Protein AF-A0A1C1D312-F1 (afdb_monomer)

Mean predicted aligned error: 10.12 Å

Nearest PDB structures (foldseek):
  7wq5-assembly1_A  TM=5.372E-01  e=2.944E+00  Arabidopsi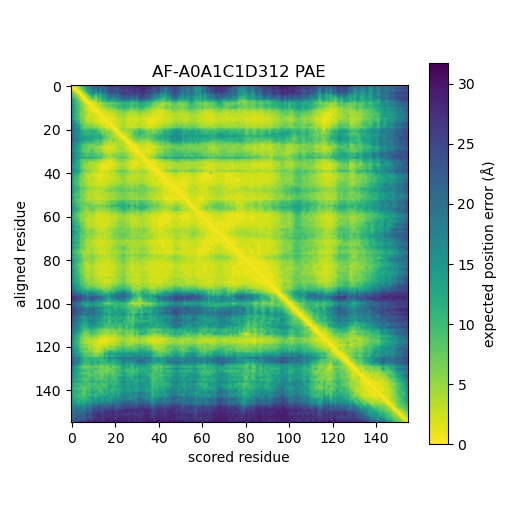s thaliana
  2odr-assembly1_B  TM=3.896E-01  e=1.701E+00  Methanococcus maripaludis S2
  2odr-assembly1_D  TM=3.338E-01  e=1.808E+00  Methanococcus maripaludis S2
  2odr-assembly1_A  TM=3.338E-01  e=2.042E+00  Methanococcus maripaludis S2

Foldseek 3Di:
DPLLQQLADQQKWKKFWQPDDDDPPRDAWFFQNPGHDIAGTKDFDADPVRHGDADPSNWTWMWGQDPVVRDTHTLGTDSDLLRVLVSSQVSCCVVVPVPGTGGDPCNSVVCPCSQVRMWMDHPPDPDTHGSVVSVVVSVVVVVVVVVPVVVVVPD

pLDDT: mean 82.25, std 13.88, range [26.97, 96.25]

Radius of gyration: 17.21 Å; Cα contacts (8 Å, |Δi|>4): 253; chains: 1; bounding box: 56×34×41 Å

Solvent-accessible surface area (backbone atoms only — not comparable to full-atom values): 8810 Å² total; per-residue (Å²): 131,85,78,60,61,66,65,70,59,91,78,37,36,31,31,39,33,34,64,55,60,88,49,93,87,56,65,40,33,19,39,71,82,72,44,53,43,68,44,80,45,31,34,72,38,55,48,99,84,70,44,73,41,68,55,77,91,56,12,34,31,29,26,34,59,41,82,91,75,75,42,79,44,81,51,45,72,29,40,44,53,42,49,40,51,53,33,52,51,56,40,49,20,62,74,71,42,71,84,31,49,46,66,50,89,62,46,72,82,68,40,72,54,34,56,72,21,28,31,32,39,43,87,94,53,88,64,78,37,50,40,66,54,47,48,50,54,44,53,52,52,52,51,53,53,64,67,55,54,70,70,71,78,75,118

Sequence (155 aa):
MATWGFFIAPGDELFYDSGVTTDADQKPILVKNRAPLVVDRLRVKRDAAARPIRGRNERFLWEWWDPDQDEWLEIGLASGPKELEEKVFDFFVRAFGGWDVTGPDGSIKRGIGSWDRFSWVRAGVFGPQTLGSCRSEYWEQQRAHHQQQPQQQQQ

Organism: NCBI:txid86049

Structure (mmCIF, N/CA/C/O backbone):
data_AF-A0A1C1D312-F1
#
_entry.id   AF-A0A1C1D312-F1
#
loop_
_atom_site.group_PDB
_atom_site.id
_atom_site.type_symbol
_atom_site.label_atom_id
_atom_site.label_alt_id
_atom_site.label_comp_id
_atom_site.label_asym_id
_atom_site.label_entity_id
_atom_site.label_seq_id
_atom_site.pdbx_PDB_ins_code
_atom_site.Cartn_x
_atom_site.Cartn_y
_atom_site.Cartn_z
_atom_site.occupancy
_atom_site.B_iso_or_equiv
_atom_site.auth_seq_id
_atom_site.auth_comp_id
_atom_site.auth_asym_id
_atom_site.auth_atom_id
_atom_site.pdbx_PDB_model_num
ATOM 1 N N . MET A 1 1 ? -24.256 -0.182 -4.619 1.00 26.97 1 MET A N 1
ATOM 2 C CA . MET A 1 1 ? -23.036 0.580 -4.281 1.00 26.97 1 MET A CA 1
ATOM 3 C C . MET A 1 1 ? -22.043 -0.403 -3.693 1.00 26.97 1 MET A C 1
ATOM 5 O O . MET A 1 1 ? -22.292 -0.885 -2.600 1.00 26.97 1 MET A O 1
ATOM 9 N N . ALA A 1 2 ? -20.997 -0.787 -4.428 1.00 34.16 2 ALA A N 1
ATOM 10 C CA . ALA A 1 2 ? -19.914 -1.556 -3.825 1.00 34.16 2 ALA A CA 1
ATOM 11 C C . ALA A 1 2 ? -19.132 -0.577 -2.948 1.00 34.16 2 ALA A C 1
ATOM 13 O O . ALA A 1 2 ? -18.465 0.319 -3.463 1.00 34.16 2 ALA A O 1
ATOM 14 N N . THR A 1 3 ? -19.300 -0.671 -1.634 1.00 37.88 3 THR A N 1
ATOM 15 C CA . THR A 1 3 ? -18.373 -0.069 -0.684 1.00 37.88 3 THR A CA 1
ATOM 16 C C . THR A 1 3 ? -17.011 -0.675 -0.991 1.00 37.88 3 THR A C 1
ATOM 18 O O . THR A 1 3 ? -16.744 -1.830 -0.665 1.00 37.88 3 THR A O 1
ATOM 21 N N . TRP A 1 4 ? -16.151 0.075 -1.677 1.00 40.69 4 TRP A N 1
ATOM 22 C CA . TRP A 1 4 ? -14.732 -0.246 -1.794 1.00 40.69 4 TRP A CA 1
ATOM 23 C C . TRP A 1 4 ? -14.088 0.018 -0.426 1.00 40.69 4 TRP A C 1
ATOM 25 O O . TRP A 1 4 ? -13.282 0.924 -0.268 1.00 40.69 4 TRP A O 1
ATOM 35 N N . GLY A 1 5 ? -14.533 -0.708 0.602 1.00 53.84 5 GLY A N 1
ATOM 36 C CA . GLY A 1 5 ? -13.875 -0.714 1.894 1.00 53.84 5 GLY A CA 1
ATOM 37 C C . GLY A 1 5 ? -12.525 -1.379 1.693 1.00 53.84 5 GLY A C 1
ATOM 38 O O . GLY A 1 5 ? -12.454 -2.521 1.238 1.00 53.84 5 GLY A O 1
ATOM 39 N N . PHE A 1 6 ? -11.450 -0.656 1.969 1.00 60.56 6 PHE A N 1
ATOM 40 C CA . PHE A 1 6 ? -10.125 -1.246 2.006 1.00 60.56 6 PHE A CA 1
ATOM 41 C C . PHE A 1 6 ? -10.111 -2.349 3.084 1.00 60.56 6 PHE A C 1
ATOM 43 O O . PHE A 1 6 ? -10.532 -2.131 4.219 1.00 60.56 6 PHE A O 1
ATOM 50 N N . PHE A 1 7 ? -9.710 -3.559 2.705 1.00 69.38 7 PHE A N 1
ATOM 51 C CA . PHE A 1 7 ? -10.077 -4.835 3.346 1.00 69.38 7 PHE A CA 1
ATOM 52 C C . PHE A 1 7 ? -9.060 -5.323 4.394 1.00 69.38 7 PHE A C 1
ATOM 54 O O . PHE A 1 7 ? -8.803 -6.513 4.535 1.00 69.38 7 PHE A O 1
ATOM 61 N N . ILE A 1 8 ? -8.478 -4.387 5.138 1.00 75.25 8 ILE A N 1
ATOM 62 C CA . ILE A 1 8 ? -7.346 -4.631 6.041 1.00 75.25 8 ILE A CA 1
ATOM 63 C C . ILE A 1 8 ? -7.844 -4.739 7.484 1.00 75.25 8 ILE A C 1
ATOM 65 O O . ILE A 1 8 ? -8.414 -3.796 8.051 1.00 75.25 8 ILE A O 1
ATOM 69 N N . ALA A 1 9 ? -7.643 -5.910 8.082 1.00 81.94 9 ALA A N 1
ATOM 70 C CA . ALA A 1 9 ? -7.984 -6.192 9.468 1.00 81.94 9 ALA A CA 1
ATOM 71 C C . ALA A 1 9 ? -7.048 -5.447 10.442 1.00 81.94 9 ALA A C 1
ATOM 73 O O . ALA A 1 9 ? -6.024 -4.878 10.053 1.00 81.94 9 ALA A O 1
ATOM 74 N N . PRO A 1 10 ? -7.388 -5.373 11.740 1.00 82.62 10 PRO A N 1
ATOM 75 C CA . PRO A 1 10 ? -6.439 -4.910 12.747 1.00 82.62 10 PRO A CA 1
ATOM 76 C C . PRO A 1 10 ? -5.159 -5.757 12.742 1.00 82.62 10 PRO A C 1
ATOM 78 O O . PRO A 1 10 ? -5.236 -6.980 12.742 1.00 82.62 10 PRO A O 1
ATOM 81 N N . GLY A 1 11 ? -3.998 -5.098 12.764 1.00 84.69 11 GLY A N 1
ATOM 82 C CA . GLY A 1 11 ? -2.687 -5.758 12.758 1.00 84.69 11 GLY A CA 1
ATOM 83 C C . GLY A 1 11 ? -2.155 -6.139 11.375 1.00 84.69 11 GLY A C 1
ATOM 84 O O . GLY A 1 11 ? -1.024 -6.601 11.282 1.00 84.69 11 GLY A O 1
ATOM 85 N N . ASP A 1 12 ? -2.936 -5.925 10.318 1.00 89.06 12 ASP A N 1
ATOM 86 C CA . ASP A 1 12 ? -2.472 -6.115 8.949 1.00 89.06 12 ASP A CA 1
ATOM 87 C C . ASP A 1 12 ? -1.532 -4.982 8.529 1.00 89.06 12 ASP A C 1
ATOM 89 O O . ASP A 1 12 ? -1.824 -3.800 8.750 1.00 89.06 12 ASP A O 1
ATOM 93 N N . GLU A 1 13 ? -0.444 -5.353 7.862 1.00 92.19 13 GLU A N 1
ATOM 94 C CA . GLU A 1 13 ? 0.501 -4.423 7.248 1.00 92.19 13 GLU A CA 1
ATOM 95 C C . GLU A 1 13 ? 0.625 -4.716 5.751 1.00 92.19 13 GLU A C 1
ATOM 97 O O . GLU A 1 13 ? 0.392 -5.838 5.287 1.00 92.19 13 GLU A O 1
ATOM 102 N N . LEU A 1 14 ? 0.973 -3.685 4.986 1.00 93.50 14 LEU A N 1
ATOM 103 C CA . LEU A 1 14 ? 1.315 -3.795 3.579 1.00 93.50 14 LEU A CA 1
ATOM 104 C C . LEU A 1 14 ? 2.798 -3.517 3.367 1.00 93.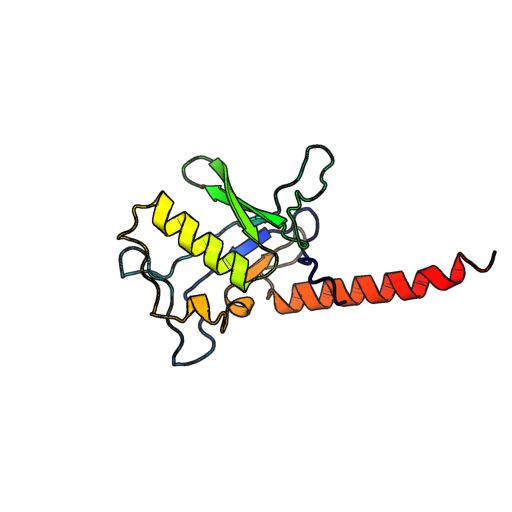50 14 LEU A C 1
ATOM 106 O O . LEU A 1 14 ? 3.373 -2.612 3.965 1.00 93.50 14 LEU A O 1
ATOM 110 N N . PHE A 1 15 ? 3.356 -4.270 2.436 1.00 93.69 15 PHE A N 1
ATOM 111 C CA . PHE A 1 15 ? 4.633 -4.029 1.796 1.00 93.69 15 PHE A CA 1
ATOM 112 C C . PHE A 1 15 ? 4.366 -3.483 0.394 1.00 93.69 15 PHE A C 1
ATOM 114 O O . PHE A 1 15 ? 3.460 -3.966 -0.290 1.00 93.69 15 PHE A O 1
ATOM 121 N N . TYR A 1 16 ? 5.147 -2.504 -0.042 1.00 93.56 16 TYR A N 1
ATOM 122 C CA . TYR A 1 16 ? 5.095 -1.972 -1.398 1.00 93.56 16 TYR A CA 1
ATOM 123 C C . TYR A 1 16 ? 6.451 -2.119 -2.078 1.00 93.56 16 TYR A C 1
ATOM 125 O O . TYR A 1 16 ? 7.454 -1.655 -1.545 1.00 93.56 16 TYR A O 1
ATOM 133 N N . ASP A 1 17 ? 6.467 -2.688 -3.279 1.00 93.19 17 ASP A N 1
ATOM 134 C CA . ASP A 1 17 ? 7.644 -2.718 -4.145 1.00 93.19 17 ASP A CA 1
ATOM 135 C C . ASP A 1 17 ? 7.270 -2.275 -5.554 1.00 93.19 17 ASP A C 1
ATOM 137 O O . ASP A 1 17 ? 6.573 -2.962 -6.304 1.00 93.19 17 ASP A O 1
ATOM 141 N N . SER A 1 18 ? 7.772 -1.102 -5.927 1.00 91.12 18 SER A N 1
ATOM 142 C CA . SER A 1 18 ? 7.544 -0.557 -7.260 1.00 91.12 18 SER A CA 1
ATOM 143 C C . SER A 1 18 ? 8.243 -1.339 -8.380 1.00 91.12 18 SER A C 1
ATOM 145 O O . SER A 1 18 ? 7.861 -1.184 -9.541 1.00 91.12 18 SER A O 1
ATOM 147 N N . GLY A 1 19 ? 9.237 -2.168 -8.044 1.00 90.50 19 GLY A N 1
ATOM 148 C CA . GLY A 1 19 ? 9.972 -3.082 -8.919 1.00 90.50 19 GLY A CA 1
ATOM 149 C C . GLY A 1 19 ? 9.122 -4.218 -9.472 1.00 90.50 19 GLY A C 1
ATOM 150 O O . GLY A 1 19 ? 9.419 -4.733 -10.553 1.00 90.50 19 GLY A O 1
ATOM 151 N N . VAL A 1 20 ? 8.032 -4.567 -8.787 1.00 89.62 20 VAL A N 1
ATOM 152 C CA . VAL A 1 20 ? 7.055 -5.526 -9.298 1.00 89.62 20 VAL A CA 1
ATOM 153 C C . VAL A 1 20 ? 6.337 -4.903 -10.495 1.00 89.62 20 VAL A C 1
ATOM 155 O O . VAL A 1 20 ? 5.634 -3.898 -10.385 1.00 89.62 20 VAL A O 1
ATOM 158 N N . THR A 1 21 ? 6.540 -5.499 -11.666 1.00 83.12 21 THR A N 1
ATOM 159 C CA . THR A 1 21 ? 5.964 -5.058 -12.938 1.00 83.12 21 THR A CA 1
ATOM 160 C C . THR A 1 21 ? 5.288 -6.252 -13.598 1.00 83.12 21 THR A C 1
ATOM 162 O O . THR A 1 21 ? 5.879 -7.325 -13.698 1.00 83.12 21 THR A O 1
ATOM 165 N N . THR A 1 22 ? 4.026 -6.095 -13.997 1.00 78.00 22 THR A N 1
ATOM 166 C CA . THR A 1 22 ? 3.240 -7.192 -14.589 1.00 78.00 22 THR A CA 1
ATOM 167 C C . THR A 1 22 ? 3.266 -7.218 -16.112 1.00 78.00 22 THR A C 1
ATOM 169 O O . THR A 1 22 ? 2.980 -8.259 -16.693 1.00 78.00 22 THR A O 1
ATOM 172 N N . ASP A 1 23 ? 3.694 -6.127 -16.754 1.00 77.69 23 ASP A N 1
ATOM 173 C CA . ASP A 1 23 ? 3.794 -6.002 -18.211 1.00 77.69 23 ASP A CA 1
ATOM 174 C C . ASP A 1 23 ? 5.104 -5.313 -18.621 1.00 77.69 23 ASP A C 1
ATOM 176 O O . ASP A 1 23 ? 5.654 -4.509 -17.868 1.00 77.69 23 ASP A O 1
ATOM 180 N N . ALA A 1 24 ? 5.562 -5.554 -19.854 1.00 75.69 24 ALA A N 1
ATOM 181 C CA . ALA A 1 24 ? 6.829 -5.027 -20.380 1.00 75.69 24 ALA A CA 1
ATOM 182 C C . ALA A 1 24 ? 6.912 -3.486 -20.432 1.00 75.69 24 ALA A C 1
ATOM 184 O O . ALA A 1 24 ? 8.003 -2.921 -20.371 1.00 75.69 24 ALA A O 1
ATOM 185 N N . ASP A 1 25 ? 5.768 -2.805 -20.532 1.00 75.00 25 ASP A N 1
ATOM 186 C CA . ASP A 1 25 ? 5.698 -1.339 -20.573 1.00 75.00 25 ASP A CA 1
ATOM 187 C C . ASP A 1 25 ? 5.701 -0.699 -19.177 1.00 75.00 25 ASP A C 1
ATOM 189 O O . ASP A 1 25 ? 5.841 0.523 -19.042 1.00 75.00 25 ASP A 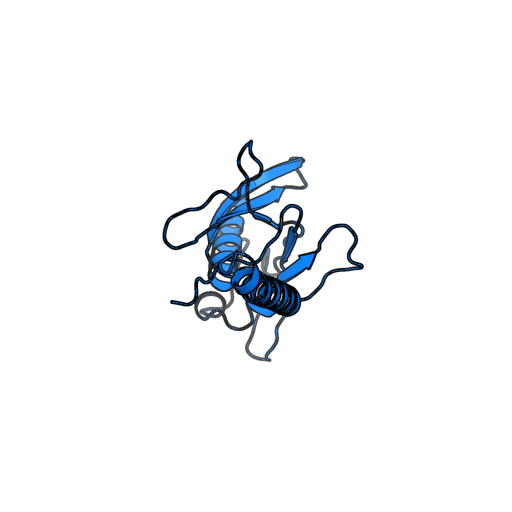O 1
ATOM 193 N N . GLN A 1 26 ? 5.529 -1.498 -18.121 1.00 79.12 26 GLN A N 1
ATOM 194 C CA . GLN A 1 26 ? 5.566 -0.994 -16.758 1.00 79.12 26 GLN A CA 1
ATOM 195 C C . GLN A 1 26 ? 7.010 -0.767 -16.329 1.00 79.12 26 GLN A C 1
ATOM 197 O O . GLN A 1 26 ? 7.902 -1.582 -16.545 1.00 79.12 26 GLN A O 1
ATOM 202 N N . LYS A 1 27 ? 7.234 0.368 -15.675 1.00 82.44 27 LYS A N 1
ATOM 203 C CA . LYS A 1 27 ? 8.528 0.727 -15.108 1.00 82.44 27 LYS A CA 1
ATOM 204 C C . LYS A 1 27 ? 8.358 1.004 -13.612 1.00 82.44 27 LYS A C 1
ATOM 206 O O . LYS A 1 27 ? 7.270 1.423 -13.196 1.00 82.44 27 LYS A O 1
ATOM 211 N N . PRO A 1 28 ? 9.393 0.752 -12.803 1.00 86.88 28 PRO A N 1
ATOM 212 C CA . PRO A 1 28 ? 9.359 1.061 -11.384 1.00 86.88 28 PRO A CA 1
ATOM 213 C C . PRO A 1 28 ? 9.413 2.564 -11.128 1.00 86.88 28 PRO A C 1
ATOM 215 O O . PRO A 1 28 ? 9.873 3.344 -11.965 1.00 86.88 28 PRO A O 1
ATOM 218 N N . ILE A 1 29 ? 8.988 2.944 -9.928 1.00 86.62 29 ILE A N 1
ATOM 219 C CA . ILE A 1 29 ? 9.369 4.219 -9.327 1.00 86.62 29 ILE A CA 1
ATOM 220 C C . ILE A 1 29 ? 10.805 4.048 -8.845 1.00 86.62 29 ILE A C 1
ATOM 222 O O . ILE A 1 29 ? 11.104 3.077 -8.163 1.00 86.62 29 ILE A O 1
ATOM 226 N N . LEU A 1 30 ? 11.702 4.959 -9.191 1.00 87.25 30 LEU A N 1
ATOM 227 C CA . LEU A 1 30 ? 13.110 4.858 -8.838 1.00 87.25 30 LEU A CA 1
ATOM 228 C C . LEU A 1 30 ? 13.482 5.864 -7.755 1.00 87.25 30 LEU A C 1
ATOM 230 O O . LEU A 1 30 ? 13.154 7.041 -7.858 1.00 87.25 30 LEU A O 1
ATOM 234 N N . VAL A 1 31 ? 14.248 5.407 -6.768 1.00 86.19 31 VAL A N 1
ATOM 235 C CA . VAL A 1 31 ? 14.978 6.241 -5.812 1.00 86.19 31 VAL A CA 1
ATOM 236 C C . VAL A 1 31 ? 16.396 6.472 -6.339 1.00 86.19 31 VAL A C 1
ATOM 238 O O . VAL A 1 31 ? 17.087 5.536 -6.757 1.00 86.19 31 VAL A O 1
ATOM 241 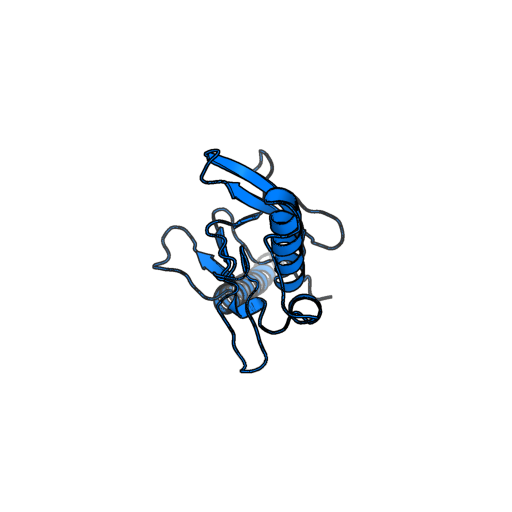N N . LYS A 1 32 ? 16.834 7.732 -6.343 1.00 83.69 32 LYS A N 1
ATOM 242 C CA . LYS A 1 32 ? 18.107 8.237 -6.875 1.00 83.69 32 LYS A CA 1
ATOM 243 C C . LYS A 1 32 ? 18.392 7.766 -8.303 1.00 83.69 32 LYS A C 1
ATOM 245 O O . LYS A 1 32 ? 19.550 7.560 -8.663 1.00 83.69 32 LYS A O 1
ATOM 250 N N . ASN A 1 33 ? 17.340 7.549 -9.101 1.00 80.75 33 ASN A N 1
ATOM 251 C CA . ASN A 1 33 ? 17.413 6.957 -10.442 1.00 80.75 33 ASN A CA 1
ATOM 252 C C . ASN A 1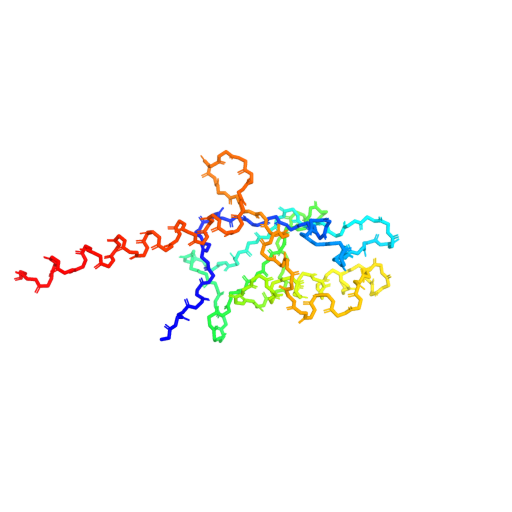 33 ? 18.170 5.606 -10.485 1.00 80.75 33 ASN A C 1
ATOM 254 O O . ASN A 1 33 ? 18.859 5.304 -11.459 1.00 80.75 33 ASN A O 1
ATOM 258 N N . ARG A 1 34 ? 18.116 4.818 -9.400 1.00 85.94 34 ARG A N 1
ATOM 259 C CA . ARG A 1 34 ? 18.908 3.585 -9.246 1.00 85.94 34 ARG A CA 1
ATOM 260 C C . ARG A 1 34 ? 18.078 2.383 -8.832 1.00 85.94 34 ARG A C 1
ATOM 262 O O . ARG A 1 34 ? 18.063 1.392 -9.551 1.00 85.94 34 ARG A O 1
ATOM 269 N N . ALA A 1 35 ? 17.447 2.450 -7.666 1.00 89.44 35 ALA A N 1
ATOM 270 C CA . ALA A 1 35 ? 16.745 1.316 -7.075 1.00 89.44 35 ALA A CA 1
ATOM 271 C C . ALA A 1 35 ? 15.234 1.546 -7.118 1.00 89.44 35 ALA A C 1
ATOM 273 O O . ALA A 1 35 ? 14.817 2.700 -6.999 1.00 89.44 35 ALA A O 1
ATOM 274 N N . PRO A 1 36 ? 14.412 0.494 -7.256 1.00 91.00 36 PRO A N 1
ATOM 275 C CA . PRO A 1 36 ? 12.980 0.617 -7.048 1.00 91.00 36 PRO A CA 1
ATOM 276 C C . PRO A 1 36 ? 12.660 1.214 -5.675 1.00 91.00 36 PRO A C 1
ATOM 278 O O . PRO A 1 36 ? 13.332 0.918 -4.686 1.00 91.00 36 PRO A O 1
ATOM 281 N N . LEU A 1 37 ? 11.624 2.047 -5.610 1.00 90.88 37 LEU A N 1
ATOM 282 C CA . LEU A 1 37 ? 11.028 2.460 -4.348 1.00 90.88 37 LEU A CA 1
ATOM 283 C C . LEU A 1 37 ? 10.393 1.234 -3.692 1.00 90.88 37 LEU A C 1
ATOM 285 O O . LEU A 1 37 ? 9.484 0.630 -4.271 1.00 90.88 37 LEU A O 1
ATOM 289 N N . VAL A 1 38 ? 10.876 0.923 -2.495 1.00 92.75 38 VAL A N 1
ATOM 290 C CA . VAL A 1 38 ? 10.380 -0.139 -1.625 1.00 92.75 38 VAL A CA 1
ATOM 291 C C . VAL A 1 38 ? 9.961 0.486 -0.301 1.00 92.75 38 VAL A C 1
ATOM 293 O O . VAL A 1 38 ? 10.647 1.369 0.214 1.00 92.75 38 VAL A O 1
ATOM 296 N N . VAL A 1 39 ? 8.817 0.056 0.225 1.00 93.56 39 VAL A N 1
ATOM 297 C CA . VAL A 1 39 ? 8.271 0.515 1.502 1.00 93.56 39 VAL A CA 1
ATOM 298 C C . VAL A 1 39 ? 7.842 -0.696 2.312 1.00 93.56 39 VAL A C 1
ATOM 300 O O . VAL A 1 39 ? 6.881 -1.380 1.960 1.00 93.56 39 VAL A O 1
ATOM 303 N N . ASP A 1 40 ? 8.551 -0.941 3.411 1.00 90.50 40 ASP A N 1
ATOM 304 C CA . ASP A 1 40 ? 8.457 -2.224 4.106 1.00 90.50 40 ASP A CA 1
ATOM 305 C C . ASP A 1 40 ? 7.185 -2.393 4.935 1.00 90.50 40 ASP A C 1
ATOM 307 O O . ASP A 1 40 ? 6.656 -3.497 5.057 1.00 90.50 40 ASP A O 1
ATOM 311 N N . ARG A 1 41 ? 6.710 -1.298 5.534 1.00 94.00 41 ARG A N 1
ATOM 312 C CA . ARG A 1 41 ? 5.621 -1.328 6.510 1.00 94.00 41 ARG A CA 1
ATOM 313 C C . ARG A 1 41 ? 4.689 -0.147 6.327 1.00 94.00 41 ARG A C 1
ATOM 315 O O . ARG A 1 41 ? 4.982 0.980 6.724 1.00 94.00 41 ARG A O 1
ATOM 322 N N . LEU A 1 42 ? 3.537 -0.436 5.752 1.00 95.06 42 LEU A N 1
ATOM 323 C CA . LEU A 1 42 ? 2.400 0.461 5.630 1.00 95.06 42 LEU A CA 1
ATOM 324 C C . LEU A 1 42 ? 1.244 -0.099 6.442 1.00 95.06 42 LEU A C 1
ATOM 326 O O . LEU A 1 42 ? 0.978 -1.298 6.397 1.00 95.06 42 LEU A O 1
ATOM 330 N N . ARG A 1 43 ? 0.492 0.755 7.131 1.00 94.00 43 ARG A N 1
ATOM 331 C CA . ARG A 1 43 ? -0.745 0.315 7.784 1.00 94.00 43 ARG A CA 1
ATOM 332 C C . ARG A 1 43 ? -1.803 1.400 7.818 1.00 94.00 43 ARG A C 1
ATOM 334 O O . ARG A 1 43 ? -1.530 2.585 7.634 1.00 94.00 43 ARG A O 1
ATOM 341 N N . VAL A 1 44 ? -3.027 0.973 8.106 1.00 93.88 44 VAL A N 1
ATOM 342 C CA . VAL A 1 44 ? -4.128 1.883 8.417 1.00 93.88 44 VAL A CA 1
ATOM 343 C C . VAL A 1 44 ? -3.967 2.388 9.848 1.00 93.88 44 VAL A C 1
ATOM 345 O O . VAL A 1 44 ? -3.980 1.594 10.793 1.00 93.88 44 VAL A O 1
ATOM 348 N N . LYS A 1 45 ? -3.892 3.711 10.007 1.00 94.88 45 LYS A N 1
ATOM 349 C CA . LYS A 1 45 ? -3.876 4.377 11.308 1.00 94.88 45 LYS A CA 1
ATOM 350 C C . LYS A 1 45 ? -5.195 4.156 12.043 1.00 94.88 45 LYS A C 1
ATOM 352 O O . LYS A 1 45 ? -6.283 4.201 11.454 1.00 94.88 45 LYS A O 1
ATOM 357 N N . ARG A 1 46 ? -5.105 3.933 13.353 1.00 92.81 46 ARG A N 1
ATOM 358 C CA . ARG A 1 46 ? -6.250 3.648 14.227 1.00 92.81 46 ARG A CA 1
ATOM 359 C C . ARG A 1 46 ? -6.328 4.633 15.385 1.00 92.81 46 ARG A C 1
ATOM 361 O O . ARG A 1 46 ? -5.316 5.172 15.820 1.00 92.81 46 ARG A O 1
ATOM 368 N N . ASP A 1 47 ? -7.546 4.876 15.856 1.00 92.31 47 ASP A N 1
ATOM 369 C CA . ASP A 1 47 ? -7.791 5.657 17.066 1.00 92.31 47 ASP A CA 1
ATOM 370 C C . ASP A 1 47 ? -7.505 4.838 18.340 1.00 92.31 47 ASP A C 1
ATOM 372 O O . ASP A 1 47 ? -7.209 3.642 18.287 1.00 92.31 47 ASP A O 1
ATOM 376 N N . ALA A 1 48 ? -7.627 5.473 19.508 1.00 93.25 48 ALA A N 1
ATOM 377 C CA . ALA A 1 48 ? -7.414 4.822 20.804 1.00 93.25 48 ALA A CA 1
ATOM 378 C C . ALA A 1 48 ? -8.390 3.659 21.089 1.00 93.25 48 ALA A C 1
ATOM 380 O O . ALA A 1 48 ? -8.124 2.836 21.960 1.00 93.25 48 ALA A O 1
ATOM 381 N N . ALA A 1 49 ? -9.504 3.566 20.354 1.00 91.06 49 ALA A N 1
ATOM 382 C CA . ALA A 1 49 ? -10.458 2.462 20.427 1.00 91.06 49 ALA A CA 1
ATOM 383 C C . ALA A 1 49 ? -10.176 1.373 19.368 1.00 91.06 49 ALA A C 1
ATOM 385 O O . ALA A 1 49 ? -11.046 0.549 19.082 1.00 91.06 49 ALA A O 1
ATOM 386 N N . ALA A 1 50 ? -8.983 1.383 18.760 1.00 88.75 50 ALA A N 1
ATOM 387 C CA . ALA A 1 50 ? -8.541 0.485 17.691 1.00 88.75 50 ALA A CA 1
ATOM 388 C C . ALA A 1 50 ? -9.384 0.548 16.398 1.00 88.75 50 ALA A C 1
ATOM 390 O O . ALA A 1 50 ? -9.283 -0.328 15.525 1.00 88.75 50 ALA A O 1
ATOM 391 N N . ARG A 1 51 ? -10.192 1.598 16.217 1.00 90.25 51 ARG A N 1
ATOM 392 C CA . ARG A 1 51 ? -11.006 1.784 15.010 1.00 90.25 51 ARG A CA 1
ATOM 393 C C . ARG A 1 51 ? -10.174 2.464 13.926 1.00 90.25 51 ARG A C 1
ATOM 395 O O . ARG A 1 51 ? -9.412 3.377 14.235 1.00 90.25 51 ARG A O 1
ATOM 402 N N . PRO A 1 52 ? -10.309 2.057 12.653 1.00 90.56 52 PRO A N 1
ATOM 403 C CA . PRO A 1 52 ? -9.576 2.697 11.569 1.00 90.56 52 PRO A CA 1
ATOM 404 C C . PRO A 1 52 ? -10.021 4.154 11.409 1.00 90.56 52 PRO A C 1
ATOM 406 O O . PRO A 1 52 ? -11.223 4.432 11.381 1.00 90.56 52 PRO A O 1
ATOM 409 N N . ILE A 1 53 ? -9.063 5.071 11.274 1.00 92.50 53 ILE A N 1
ATOM 410 C CA . ILE A 1 53 ? -9.346 6.485 11.015 1.00 92.50 53 ILE A CA 1
ATOM 411 C C . ILE A 1 53 ? -9.779 6.633 9.556 1.00 92.50 53 ILE A C 1
ATOM 413 O O . ILE A 1 53 ? -9.050 6.260 8.633 1.00 92.50 53 ILE A O 1
ATOM 417 N N . ARG A 1 54 ? -10.984 7.174 9.352 1.00 90.50 54 ARG A N 1
ATOM 418 C CA . ARG A 1 54 ? -11.614 7.315 8.034 1.00 90.50 54 ARG A CA 1
ATOM 419 C C . ARG A 1 54 ? -11.800 8.778 7.656 1.00 90.50 54 ARG A C 1
ATOM 421 O O . ARG A 1 54 ? -12.208 9.600 8.472 1.00 90.50 54 ARG A O 1
ATOM 428 N N . GLY A 1 55 ? -11.541 9.074 6.392 1.00 89.19 55 GLY A N 1
ATOM 429 C CA . GLY A 1 55 ? -11.938 10.303 5.726 1.00 89.19 55 GLY A CA 1
ATOM 430 C C . GLY A 1 55 ? -13.266 10.149 4.982 1.00 89.19 55 GLY A C 1
ATOM 431 O O . GLY A 1 55 ? -13.991 9.165 5.119 1.00 89.19 55 GLY A O 1
ATOM 432 N N . ARG A 1 56 ? -13.578 11.141 4.143 1.00 87.50 56 ARG A N 1
ATOM 433 C CA . ARG A 1 56 ? -14.737 11.080 3.237 1.00 87.50 56 ARG A CA 1
ATOM 434 C C . ARG A 1 56 ? -14.567 9.949 2.214 1.00 87.50 56 ARG A C 1
ATOM 436 O O . ARG A 1 56 ? -13.441 9.610 1.853 1.00 87.50 56 ARG A O 1
ATOM 443 N N . ASN A 1 57 ? -15.687 9.436 1.702 1.00 84.50 57 ASN A N 1
ATOM 444 C CA . ASN A 1 57 ? -15.739 8.432 0.631 1.00 84.50 57 ASN A CA 1
ATOM 445 C C . ASN A 1 57 ? -14.985 7.124 0.952 1.00 84.50 57 ASN A C 1
ATOM 447 O O . ASN A 1 57 ? -14.327 6.578 0.073 1.00 84.50 57 ASN A O 1
ATOM 451 N N . GLU A 1 58 ? -15.055 6.641 2.200 1.00 84.88 58 GLU A N 1
ATOM 452 C CA . GLU A 1 58 ? -14.386 5.399 2.647 1.00 84.88 58 GLU A CA 1
ATOM 453 C C . GLU A 1 58 ? -12.861 5.393 2.418 1.00 84.88 58 GLU A C 1
ATOM 455 O O . GLU A 1 58 ? -12.245 4.350 2.206 1.00 84.88 58 GLU A O 1
ATOM 460 N N . ARG A 1 59 ? -12.220 6.567 2.468 1.00 90.56 59 ARG A N 1
ATOM 461 C CA . ARG A 1 59 ? -10.757 6.654 2.500 1.00 90.56 59 ARG A CA 1
ATOM 462 C C . ARG A 1 59 ? -10.241 6.370 3.903 1.00 90.56 59 ARG A C 1
ATOM 464 O O . ARG A 1 59 ? -10.778 6.897 4.872 1.00 90.56 59 ARG A O 1
ATOM 471 N N . PHE A 1 60 ? -9.163 5.612 4.003 1.00 92.56 60 PHE A N 1
ATOM 472 C CA . PHE A 1 60 ? -8.490 5.290 5.258 1.00 92.56 60 PHE A CA 1
ATOM 473 C C . PHE A 1 60 ? -7.216 6.113 5.387 1.00 92.56 60 PHE A C 1
ATOM 475 O O . PHE A 1 60 ? -6.575 6.397 4.376 1.00 92.56 60 PHE A O 1
ATOM 482 N N . LEU A 1 61 ? -6.871 6.529 6.606 1.00 95.12 61 LEU A N 1
ATOM 483 C CA . LEU A 1 61 ? -5.612 7.225 6.867 1.00 95.12 61 LEU A CA 1
ATOM 484 C C . LEU A 1 61 ? -4.482 6.206 6.964 1.00 95.12 61 LEU A C 1
ATOM 486 O O . LEU A 1 61 ? -4.537 5.304 7.798 1.00 95.12 61 LEU A O 1
ATOM 490 N N . TRP A 1 62 ? -3.480 6.363 6.108 1.00 95.38 62 TRP A N 1
ATOM 491 C CA . TRP A 1 62 ? -2.314 5.496 6.037 1.00 95.38 62 TRP A CA 1
ATOM 492 C C . TRP A 1 62 ? -1.106 6.122 6.697 1.00 95.38 62 TRP A C 1
ATOM 494 O O . TRP A 1 62 ? -0.885 7.333 6.602 1.00 95.38 62 TRP A O 1
ATOM 504 N N . GLU A 1 63 ? -0.308 5.262 7.307 1.00 96.25 63 GLU A N 1
ATOM 505 C CA . GLU A 1 63 ? 0.976 5.599 7.893 1.00 96.25 63 GLU A CA 1
ATOM 506 C C . GLU A 1 63 ? 2.052 4.604 7.456 1.00 96.25 63 GLU A C 1
ATOM 508 O O . GLU A 1 63 ? 1.765 3.436 7.172 1.00 96.25 63 GLU A O 1
ATOM 513 N N . TRP A 1 64 ? 3.281 5.101 7.375 1.00 95.75 64 TRP A N 1
ATOM 514 C CA . TRP A 1 64 ? 4.493 4.343 7.090 1.00 95.75 64 TRP A CA 1
ATOM 515 C C . TRP A 1 64 ? 5.382 4.326 8.323 1.00 95.75 64 TRP A C 1
ATOM 517 O O . TRP A 1 64 ? 5.458 5.319 9.041 1.00 95.75 64 TRP A O 1
ATOM 527 N N . TRP A 1 65 ? 6.033 3.196 8.567 1.00 95.69 65 TRP A N 1
ATOM 528 C CA . TRP A 1 65 ? 7.039 3.081 9.612 1.00 95.69 65 TRP A CA 1
ATOM 529 C C . TRP A 1 65 ? 8.386 3.610 9.126 1.00 95.69 65 TRP A C 1
ATOM 531 O O . TRP A 1 65 ? 9.006 2.986 8.264 1.00 95.69 65 TRP A O 1
ATOM 541 N N . ASP A 1 66 ? 8.845 4.712 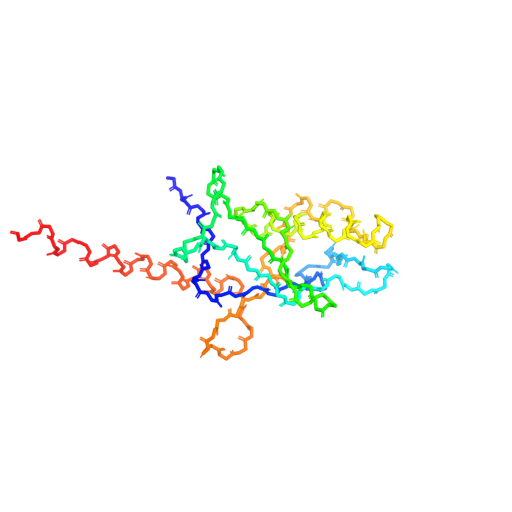9.704 1.00 92.81 66 ASP A N 1
ATOM 542 C CA . ASP A 1 66 ? 10.190 5.229 9.485 1.00 92.81 66 ASP A CA 1
ATOM 543 C C . ASP A 1 66 ? 11.194 4.409 10.320 1.00 92.81 66 ASP A C 1
ATOM 545 O O . ASP A 1 66 ? 11.159 4.475 11.554 1.00 92.81 66 ASP A O 1
ATOM 549 N N . PRO A 1 67 ? 12.081 3.615 9.690 1.00 91.38 67 PRO A N 1
ATOM 550 C CA . PRO A 1 67 ? 13.045 2.795 10.415 1.00 91.38 67 PRO A CA 1
ATOM 551 C C . PRO A 1 67 ? 14.177 3.611 11.054 1.00 91.38 67 PRO A C 1
ATOM 553 O O . PRO A 1 67 ? 14.800 3.118 11.991 1.00 91.38 67 PRO A O 1
ATOM 556 N N . ASP A 1 68 ? 14.451 4.826 10.569 1.00 91.75 68 ASP A N 1
ATOM 557 C CA . ASP A 1 68 ? 15.519 5.677 11.102 1.00 91.75 68 ASP A CA 1
ATOM 558 C C . ASP A 1 68 ? 15.057 6.406 12.373 1.00 91.75 68 ASP A C 1
ATOM 560 O O . ASP A 1 68 ? 15.858 6.666 13.274 1.00 91.75 68 ASP A O 1
ATOM 564 N N . GLN A 1 69 ? 13.760 6.718 12.452 1.00 91.56 69 GLN A N 1
ATOM 565 C CA . GLN A 1 69 ? 13.144 7.418 13.586 1.00 91.56 69 GLN A CA 1
ATOM 566 C C . GLN A 1 69 ? 12.373 6.498 14.546 1.00 91.56 69 GLN A C 1
ATOM 568 O O . GLN A 1 69 ? 11.984 6.950 15.621 1.00 91.56 69 GLN A O 1
ATOM 573 N N . ASP A 1 70 ? 12.179 5.223 14.192 1.00 94.12 70 ASP A N 1
ATOM 574 C CA . ASP A 1 70 ? 11.402 4.246 14.973 1.00 94.12 70 ASP A CA 1
ATOM 575 C C . ASP A 1 70 ? 9.962 4.733 15.248 1.00 94.12 70 ASP A C 1
ATOM 577 O O . ASP A 1 70 ? 9.413 4.571 16.341 1.00 94.12 70 ASP A O 1
ATOM 581 N N . GLU A 1 71 ? 9.331 5.373 14.253 1.00 94.94 71 GLU A N 1
ATOM 582 C CA . GLU A 1 71 ? 8.001 5.973 14.399 1.00 94.94 71 GLU A CA 1
ATOM 583 C C . GLU A 1 71 ? 7.084 5.789 13.181 1.00 94.94 71 GLU A C 1
ATOM 585 O O . GLU A 1 71 ? 7.511 5.469 12.074 1.00 94.94 71 GLU A O 1
ATOM 590 N N . TRP A 1 72 ? 5.779 6.000 13.388 1.00 95.75 72 TRP A N 1
ATOM 591 C CA . TRP A 1 72 ? 4.782 5.972 12.316 1.00 95.75 72 TRP A CA 1
ATOM 592 C C . TRP A 1 72 ? 4.500 7.381 11.792 1.00 95.75 72 TRP A C 1
ATOM 594 O O . TRP A 1 72 ? 3.999 8.234 12.526 1.00 95.75 72 TRP A O 1
ATOM 604 N N . LEU A 1 73 ? 4.743 7.594 10.501 1.00 95.56 73 LEU A N 1
ATOM 605 C CA . LEU A 1 73 ? 4.524 8.857 9.805 1.00 95.56 73 LEU A CA 1
ATOM 606 C C . LEU A 1 73 ? 3.282 8.798 8.917 1.00 95.56 73 LEU A C 1
ATOM 608 O O . LEU A 1 73 ? 3.092 7.859 8.144 1.00 95.56 73 LEU A O 1
ATOM 612 N N . GLU A 1 74 ? 2.437 9.827 8.989 1.00 95.88 74 GLU A N 1
ATOM 613 C CA . GLU A 1 74 ? 1.228 9.905 8.168 1.00 95.88 74 GLU A CA 1
ATOM 614 C C . GLU A 1 74 ? 1.559 10.148 6.690 1.00 95.88 74 GLU A C 1
ATOM 616 O O . GLU A 1 74 ? 2.135 11.167 6.312 1.00 95.88 74 GLU A O 1
ATOM 621 N N . ILE A 1 75 ? 1.103 9.234 5.836 1.00 94.19 75 ILE A N 1
ATOM 622 C CA . ILE A 1 75 ? 1.200 9.356 4.379 1.00 94.19 75 ILE A CA 1
ATOM 623 C C . ILE A 1 75 ? -0.017 10.095 3.813 1.00 94.19 75 ILE A C 1
ATOM 625 O O . ILE A 1 75 ? 0.103 10.953 2.932 1.00 94.19 75 ILE A O 1
ATOM 629 N N . GLY A 1 76 ? -1.209 9.765 4.318 1.00 94.88 76 GLY A N 1
ATOM 630 C CA . GLY A 1 76 ? -2.460 10.419 3.945 1.00 94.88 76 GLY A CA 1
ATOM 631 C C . GLY A 1 76 ? -3.620 9.464 3.676 1.00 94.88 76 GLY A C 1
ATOM 632 O O . GLY A 1 76 ? -3.557 8.263 3.922 1.00 94.88 76 GLY A O 1
ATOM 633 N N . LEU A 1 77 ? -4.724 10.035 3.192 1.00 94.56 77 LEU A N 1
ATOM 634 C CA . LEU A 1 77 ? -5.979 9.320 2.955 1.00 94.56 77 LEU A CA 1
ATOM 635 C C . LEU A 1 77 ? -6.004 8.633 1.579 1.00 94.56 77 LEU A C 1
ATOM 637 O O . LEU A 1 77 ? -5.809 9.309 0.566 1.00 94.56 77 LEU A O 1
ATOM 641 N N . ALA A 1 78 ? -6.341 7.339 1.549 1.00 93.06 78 ALA A N 1
ATOM 642 C CA . ALA A 1 78 ? -6.519 6.540 0.330 1.00 93.06 78 ALA A CA 1
ATOM 643 C C . ALA A 1 78 ? -7.650 5.505 0.485 1.00 93.06 78 ALA A C 1
ATOM 645 O O . ALA A 1 78 ? -7.813 4.916 1.556 1.00 93.06 78 ALA A O 1
ATOM 646 N N . SER A 1 79 ? -8.432 5.265 -0.573 1.00 88.94 79 SER A N 1
ATOM 647 C CA . SER A 1 79 ? -9.510 4.252 -0.583 1.00 88.94 79 SER A CA 1
ATOM 648 C C . SER A 1 79 ? -9.133 2.942 -1.279 1.00 88.94 79 SER A C 1
ATOM 650 O O . SER A 1 79 ? -9.912 1.992 -1.270 1.00 88.94 79 SER A O 1
ATOM 652 N N . GLY A 1 80 ? -7.976 2.877 -1.936 1.00 88.50 80 GLY A N 1
ATOM 653 C CA . GLY A 1 80 ? -7.608 1.756 -2.797 1.00 88.50 80 GLY A CA 1
ATOM 654 C C . GLY A 1 80 ? -6.125 1.750 -3.163 1.00 88.50 80 GLY A C 1
ATOM 655 O O . GLY A 1 80 ? -5.447 2.747 -2.921 1.00 88.50 80 GLY A O 1
ATOM 656 N N . PRO A 1 81 ? -5.625 0.663 -3.781 1.00 89.38 81 PRO A N 1
ATOM 657 C CA . PRO A 1 81 ? -4.193 0.478 -4.043 1.00 89.38 81 PRO A CA 1
ATOM 658 C C . PRO A 1 81 ? -3.608 1.572 -4.928 1.00 89.38 81 PRO A C 1
ATOM 660 O O . PRO A 1 81 ? -2.538 2.085 -4.641 1.00 89.38 81 PRO A O 1
ATOM 663 N N . LYS A 1 82 ? -4.357 2.001 -5.949 1.00 89.62 82 LYS A N 1
ATOM 664 C CA . LYS A 1 82 ? -3.961 3.119 -6.810 1.00 89.62 82 LYS A CA 1
ATOM 665 C C . LYS A 1 82 ? -3.770 4.419 -6.020 1.00 89.62 82 LYS A C 1
ATOM 667 O O . LYS A 1 82 ? -2.732 5.055 -6.132 1.00 89.62 82 LYS A O 1
ATOM 672 N N . GLU A 1 83 ? -4.777 4.825 -5.239 1.00 91.12 83 GLU A N 1
ATOM 673 C CA . GLU A 1 83 ? -4.672 6.054 -4.438 1.00 91.12 83 GLU A CA 1
ATOM 674 C C . GLU A 1 83 ? -3.544 5.931 -3.407 1.00 91.12 83 GLU A C 1
ATOM 676 O O . GLU A 1 83 ? -2.839 6.901 -3.160 1.00 91.12 83 GLU A O 1
ATOM 681 N N . LEU A 1 84 ? -3.353 4.746 -2.820 1.00 92.25 84 LEU A N 1
ATOM 682 C CA . LEU A 1 84 ? -2.283 4.503 -1.860 1.00 92.25 84 LEU A CA 1
ATOM 683 C C . LEU A 1 84 ? -0.899 4.615 -2.511 1.00 92.25 84 LEU A C 1
ATOM 685 O O . LEU A 1 84 ? -0.030 5.264 -1.943 1.00 92.25 84 LEU A O 1
ATOM 689 N N . GLU A 1 85 ? -0.706 4.053 -3.705 1.00 91.31 85 GLU A N 1
ATOM 690 C CA . GLU A 1 85 ? 0.533 4.181 -4.482 1.00 91.31 85 GLU A CA 1
ATOM 691 C C . GLU A 1 85 ? 0.843 5.649 -4.810 1.00 91.31 85 GLU A C 1
ATOM 693 O O . GLU A 1 85 ? 1.970 6.098 -4.609 1.00 91.31 85 GLU A O 1
ATOM 698 N N . GLU A 1 86 ? -0.164 6.429 -5.220 1.00 90.81 86 GLU A N 1
ATOM 699 C CA . GLU A 1 86 ? -0.026 7.879 -5.413 1.00 90.81 86 GLU A CA 1
ATOM 700 C C . GLU A 1 86 ? 0.406 8.581 -4.114 1.00 90.81 86 GLU A C 1
ATOM 702 O O . GLU A 1 86 ? 1.294 9.432 -4.142 1.00 90.81 86 GLU A O 1
ATOM 707 N N . LYS A 1 87 ? -0.168 8.209 -2.959 1.00 92.44 87 LYS A N 1
ATOM 708 C CA . LYS A 1 87 ? 0.223 8.796 -1.668 1.00 92.44 87 LYS A CA 1
ATOM 709 C C . LYS A 1 87 ? 1.621 8.397 -1.221 1.00 92.44 87 LYS A C 1
ATOM 711 O O . LYS A 1 87 ? 2.330 9.254 -0.699 1.00 92.44 87 LYS A O 1
ATOM 716 N N . VAL A 1 88 ? 2.019 7.146 -1.431 1.00 92.56 88 VAL A N 1
ATOM 717 C CA . VAL A 1 88 ? 3.385 6.679 -1.174 1.00 92.56 88 VAL A CA 1
ATOM 718 C C . VAL A 1 88 ? 4.361 7.480 -2.032 1.00 92.56 88 VAL A C 1
ATOM 720 O O . VAL A 1 88 ? 5.285 8.085 -1.497 1.00 92.56 88 VAL A O 1
ATOM 723 N N . PHE A 1 89 ? 4.118 7.585 -3.337 1.00 89.56 89 PHE A N 1
ATOM 724 C CA . PHE A 1 89 ? 4.962 8.384 -4.221 1.00 89.56 89 PHE A CA 1
ATOM 725 C C . PHE A 1 89 ? 5.062 9.847 -3.759 1.00 89.56 89 PHE A C 1
ATOM 727 O O . PHE A 1 89 ? 6.166 10.336 -3.522 1.00 89.56 89 PHE A O 1
ATOM 734 N N . ASP A 1 90 ? 3.928 10.523 -3.546 1.00 89.62 90 ASP A N 1
ATOM 735 C CA . ASP A 1 90 ? 3.887 11.917 -3.083 1.00 89.62 90 ASP A CA 1
ATOM 736 C C . ASP A 1 90 ? 4.622 12.115 -1.747 1.00 89.62 90 ASP A C 1
ATOM 738 O O . ASP A 1 90 ? 5.294 13.129 -1.542 1.00 89.62 90 ASP A O 1
ATOM 742 N N . PHE A 1 91 ? 4.471 11.176 -0.808 1.00 91.88 91 PHE A N 1
ATOM 743 C CA . PHE A 1 91 ? 5.128 11.231 0.493 1.00 91.88 91 PHE A CA 1
ATOM 744 C C . PHE A 1 91 ? 6.647 11.143 0.346 1.00 91.88 91 PHE A C 1
ATOM 746 O O . PHE A 1 91 ? 7.345 12.027 0.836 1.00 91.88 91 PHE A O 1
ATOM 753 N N . PHE A 1 92 ? 7.158 10.147 -0.382 1.00 89.44 92 PHE A N 1
ATOM 754 C CA . PHE A 1 92 ? 8.598 9.936 -0.540 1.00 89.44 92 PHE A CA 1
ATOM 755 C C . PHE A 1 92 ? 9.262 11.032 -1.394 1.00 89.44 92 PHE A C 1
ATOM 757 O O . PHE A 1 92 ? 10.362 11.474 -1.067 1.00 89.44 92 PHE A O 1
ATOM 764 N N . VAL A 1 93 ? 8.582 11.568 -2.414 1.00 87.38 93 VAL A N 1
ATOM 765 C CA . VAL A 1 93 ? 9.048 12.760 -3.154 1.00 87.38 93 VAL A CA 1
ATOM 766 C C . VAL A 1 93 ? 9.234 13.953 -2.206 1.00 87.38 93 VAL A C 1
ATOM 768 O O . VAL A 1 93 ? 10.215 14.687 -2.313 1.00 87.38 93 VAL A O 1
ATOM 771 N N . ARG A 1 94 ? 8.313 14.166 -1.256 1.00 86.44 94 ARG A N 1
ATOM 772 C CA . ARG A 1 94 ? 8.414 15.274 -0.291 1.00 86.44 94 ARG A CA 1
ATOM 773 C C . ARG A 1 94 ? 9.444 15.017 0.807 1.00 86.44 94 ARG A C 1
ATOM 775 O O . ARG A 1 94 ? 10.196 15.930 1.128 1.00 86.44 94 ARG A O 1
ATOM 782 N N . ALA A 1 95 ? 9.469 13.811 1.370 1.00 83.19 95 ALA A N 1
ATOM 783 C CA . ALA A 1 95 ? 10.325 13.457 2.500 1.00 83.19 95 ALA A CA 1
ATOM 784 C C . ALA A 1 95 ? 11.816 13.438 2.124 1.00 83.19 95 ALA A C 1
ATOM 786 O O . ALA A 1 95 ? 12.639 13.954 2.873 1.00 83.19 95 ALA A O 1
ATOM 787 N N . PHE A 1 96 ? 12.164 12.914 0.943 1.00 72.44 96 PHE A N 1
ATOM 788 C CA . PHE A 1 96 ? 13.560 12.757 0.509 1.00 72.44 96 PHE A CA 1
ATOM 789 C C . PHE A 1 96 ? 14.076 13.910 -0.368 1.00 72.44 96 PHE A C 1
ATOM 791 O O . PHE A 1 96 ? 15.211 13.875 -0.837 1.00 72.44 96 PHE A O 1
ATOM 798 N N . GLY A 1 97 ? 13.266 14.954 -0.572 1.00 65.69 97 GLY A N 1
ATOM 799 C CA . GLY A 1 97 ? 13.556 16.033 -1.513 1.00 65.69 97 GLY A CA 1
ATOM 800 C C . GLY A 1 97 ? 13.222 15.614 -2.947 1.00 65.69 97 GLY A C 1
ATOM 801 O O . GLY A 1 97 ? 13.686 14.591 -3.443 1.00 65.69 97 GLY A O 1
ATOM 802 N N . GLY A 1 98 ? 12.410 16.425 -3.633 1.00 63.69 98 GLY A N 1
ATOM 803 C CA . GLY A 1 98 ? 11.660 16.022 -4.834 1.00 63.69 98 GLY A CA 1
ATOM 804 C C . GLY A 1 98 ? 12.449 15.604 -6.081 1.00 63.69 98 GLY A C 1
ATOM 805 O O . GLY A 1 98 ? 11.833 15.354 -7.112 1.00 63.69 98 GLY A O 1
ATOM 806 N N . TRP A 1 99 ? 13.777 15.525 -6.006 1.00 61.06 99 TRP A N 1
ATOM 807 C CA . TRP A 1 99 ? 14.659 15.120 -7.102 1.00 61.06 99 TRP A CA 1
ATOM 808 C C . TRP A 1 99 ? 15.063 13.645 -7.053 1.00 61.06 99 TRP A C 1
ATOM 810 O O . TRP A 1 99 ? 15.455 13.097 -8.082 1.00 61.06 99 TRP A O 1
ATOM 820 N N . ASP A 1 100 ? 14.946 12.990 -5.896 1.00 75.56 100 ASP A N 1
ATOM 821 C CA . ASP A 1 100 ? 15.444 11.625 -5.739 1.00 75.56 100 ASP A CA 1
ATOM 822 C C . ASP A 1 100 ? 14.412 10.560 -6.110 1.00 75.56 100 ASP A C 1
ATOM 824 O O . ASP A 1 100 ? 14.803 9.437 -6.396 1.00 75.56 100 ASP A O 1
ATOM 828 N N . VAL A 1 101 ? 13.116 10.867 -6.158 1.00 76.38 101 VAL A N 1
ATOM 829 C CA . VAL A 1 101 ? 12.081 9.864 -6.459 1.00 76.38 101 VAL A CA 1
ATOM 830 C C . VAL A 1 101 ? 11.454 10.160 -7.818 1.00 76.38 101 VAL A C 1
ATOM 832 O O . VAL A 1 101 ? 10.641 11.072 -7.956 1.00 76.38 101 VAL A O 1
ATOM 835 N N . THR A 1 102 ? 11.833 9.393 -8.841 1.00 75.31 102 THR A N 1
ATOM 836 C CA . THR A 1 102 ? 11.352 9.561 -10.219 1.00 75.31 102 THR A CA 1
ATOM 837 C C . THR A 1 102 ? 10.431 8.413 -10.621 1.00 75.31 102 THR A C 1
ATOM 839 O O . THR A 1 102 ? 10.751 7.241 -10.456 1.00 75.31 102 THR A O 1
ATOM 842 N N . GLY A 1 103 ? 9.253 8.742 -11.149 1.00 70.88 103 GLY A N 1
ATOM 843 C CA . GLY A 1 103 ? 8.304 7.766 -11.687 1.00 70.88 103 GLY A CA 1
ATOM 844 C C . GLY A 1 103 ? 8.313 7.750 -13.221 1.00 70.88 103 GLY A C 1
ATOM 845 O O . GLY A 1 103 ? 8.665 8.755 -13.839 1.00 70.88 103 GLY A O 1
ATOM 846 N N . PRO A 1 104 ? 7.882 6.658 -13.869 1.00 68.69 104 PRO A N 1
ATOM 847 C CA . PRO A 1 104 ? 7.653 6.645 -15.310 1.00 68.69 104 PRO A CA 1
ATOM 848 C C . PRO A 1 104 ? 6.434 7.500 -15.650 1.00 68.69 104 PRO A C 1
ATOM 850 O O . PRO A 1 104 ? 5.385 7.345 -15.011 1.00 68.69 104 PRO A O 1
ATOM 853 N N . ASP A 1 105 ? 6.534 8.333 -16.687 1.00 63.47 105 ASP A N 1
ATOM 854 C CA . ASP A 1 105 ? 5.441 9.205 -17.122 1.00 63.47 105 ASP A CA 1
ATOM 855 C C . ASP A 1 105 ? 4.106 8.455 -17.232 1.00 63.47 105 ASP A C 1
ATOM 857 O O . ASP A 1 105 ? 3.944 7.489 -17.977 1.00 63.47 105 ASP A O 1
ATOM 861 N N . GLY A 1 106 ? 3.124 8.910 -16.453 1.00 59.34 106 GLY A N 1
ATOM 862 C CA . GLY A 1 106 ? 1.738 8.447 -16.526 1.00 59.34 106 GLY A CA 1
ATOM 863 C C . GLY A 1 106 ? 1.448 7.046 -15.973 1.00 59.34 106 GLY A C 1
ATOM 864 O O . GLY A 1 106 ? 0.269 6.726 -15.832 1.00 59.34 106 GLY A O 1
ATOM 865 N N . SER A 1 107 ? 2.451 6.237 -15.621 1.00 60.62 107 SER A N 1
ATOM 866 C CA . SER A 1 107 ? 2.247 4.863 -15.119 1.00 60.62 107 SER A CA 1
ATOM 867 C C . SER A 1 107 ? 1.453 4.835 -13.804 1.00 60.62 107 SER A C 1
ATOM 869 O O . SER A 1 107 ? 0.370 4.248 -13.754 1.00 60.62 107 SER A O 1
ATOM 871 N N . ILE A 1 108 ? 1.907 5.595 -12.803 1.00 64.94 108 ILE A N 1
ATOM 872 C CA . ILE A 1 108 ? 1.223 5.784 -11.512 1.00 64.94 108 ILE A CA 1
ATOM 873 C C . ILE A 1 108 ? -0.201 6.322 -11.739 1.00 64.94 108 ILE A C 1
ATOM 875 O O . ILE A 1 108 ? -1.178 5.800 -11.208 1.00 64.94 108 ILE A O 1
ATOM 879 N N . LYS A 1 109 ? -0.358 7.308 -12.637 1.00 65.81 109 LYS A N 1
ATOM 880 C CA . LYS A 1 109 ? -1.655 7.956 -12.918 1.00 65.81 109 LYS A CA 1
ATOM 881 C C . LYS A 1 109 ? -2.699 6.995 -13.498 1.00 65.81 109 LYS A C 1
ATOM 883 O O . LYS A 1 109 ? -3.902 7.214 -13.321 1.00 65.81 109 LYS A O 1
ATOM 888 N N . ARG A 1 110 ? -2.271 5.944 -14.208 1.00 71.94 110 ARG A N 1
ATOM 889 C CA . ARG A 1 110 ? -3.173 4.936 -14.790 1.00 71.94 110 ARG A CA 1
ATOM 890 C C . ARG A 1 110 ? -3.577 3.858 -13.779 1.00 71.94 110 ARG A C 1
ATOM 892 O O . ARG A 1 110 ? -4.660 3.303 -13.930 1.00 71.94 110 ARG A O 1
ATOM 899 N N . GLY A 1 111 ? -2.774 3.615 -12.741 1.00 73.12 111 GLY A N 1
ATOM 900 C CA . GLY A 1 111 ? -3.034 2.590 -11.720 1.00 73.12 111 GLY A CA 1
ATOM 901 C C . GLY A 1 111 ? -2.904 1.149 -12.226 1.00 73.12 111 GLY A C 1
ATOM 902 O O . GLY A 1 111 ? -3.516 0.236 -11.670 1.00 73.12 111 GLY A O 1
ATOM 903 N N . ILE A 1 112 ? -2.175 0.945 -13.328 1.00 79.44 112 ILE A N 1
ATOM 904 C CA . ILE A 1 112 ? -1.934 -0.385 -13.899 1.00 79.44 112 ILE A CA 1
ATOM 905 C C . ILE A 1 112 ? -0.869 -1.081 -13.045 1.00 79.44 112 ILE A C 1
ATOM 907 O O . ILE A 1 112 ? 0.186 -0.505 -12.765 1.00 79.44 112 ILE A O 1
ATOM 911 N N . GLY A 1 113 ? -1.165 -2.306 -12.612 1.00 82.62 113 GLY A N 1
ATOM 912 C CA . GLY A 1 113 ? -0.277 -3.103 -11.764 1.00 82.62 113 GLY A CA 1
ATOM 913 C C . GLY A 1 113 ? -0.237 -2.671 -10.295 1.00 82.62 113 GLY A C 1
ATOM 914 O O . GLY A 1 113 ? 0.437 -3.319 -9.504 1.00 82.62 113 GLY A O 1
ATOM 915 N N . SER A 1 114 ? -0.970 -1.623 -9.881 1.00 86.69 114 SER A N 1
ATOM 916 C CA . SER A 1 114 ? -0.943 -1.145 -8.486 1.00 86.69 114 SER A CA 1
ATOM 917 C C . SER A 1 114 ? -1.270 -2.253 -7.488 1.00 86.69 114 SER A C 1
ATOM 919 O O . SER A 1 114 ? -0.704 -2.285 -6.410 1.00 86.69 114 SER A O 1
ATOM 921 N N . TRP A 1 115 ? -2.166 -3.180 -7.835 1.00 88.25 115 TRP A N 1
ATOM 922 C CA . TRP A 1 115 ? -2.515 -4.310 -6.969 1.00 88.25 115 TRP A CA 1
ATOM 923 C C . TRP A 1 115 ? -1.360 -5.286 -6.746 1.00 88.25 115 TRP A C 1
ATOM 925 O O . TRP A 1 115 ? -1.251 -5.835 -5.655 1.00 88.25 115 TRP A O 1
ATOM 935 N N . ASP A 1 116 ? -0.526 -5.494 -7.760 1.00 89.38 116 ASP A N 1
ATOM 936 C CA . ASP A 1 116 ? 0.557 -6.478 -7.747 1.00 89.38 116 ASP A CA 1
ATOM 937 C C . ASP A 1 116 ? 1.779 -5.963 -6.978 1.00 89.38 116 ASP A C 1
ATOM 939 O O . ASP A 1 116 ? 2.518 -6.743 -6.384 1.00 89.38 116 ASP A O 1
ATOM 943 N N . ARG A 1 117 ? 1.957 -4.637 -6.930 1.00 90.50 117 ARG A N 1
ATOM 944 C CA . ARG A 1 117 ? 3.038 -3.973 -6.186 1.00 90.50 117 ARG A CA 1
ATOM 945 C C . ARG A 1 117 ? 2.836 -3.981 -4.676 1.00 90.50 117 ARG A C 1
ATOM 947 O O . ARG A 1 117 ? 3.789 -3.719 -3.947 1.00 90.50 117 ARG A O 1
ATOM 954 N N . PHE A 1 118 ? 1.621 -4.262 -4.201 1.00 92.56 118 PHE A N 1
ATOM 955 C CA . PHE A 1 118 ? 1.353 -4.420 -2.776 1.00 92.56 118 PHE A CA 1
ATOM 956 C C . PHE A 1 118 ? 1.283 -5.893 -2.393 1.00 92.56 118 PHE A C 1
ATOM 958 O O . PHE A 1 118 ? 0.464 -6.663 -2.902 1.00 92.56 118 PHE A O 1
ATOM 965 N N . SER A 1 119 ? 2.092 -6.249 -1.405 1.00 91.94 119 SER A N 1
ATOM 966 C CA . SER A 1 119 ? 1.940 -7.491 -0.659 1.00 91.94 119 SER A CA 1
ATOM 967 C C . SER A 1 119 ? 1.383 -7.191 0.725 1.00 91.94 119 SER A C 1
ATOM 969 O O . SER A 1 119 ? 1.563 -6.106 1.268 1.00 91.94 119 SER A O 1
ATOM 971 N N . TRP A 1 120 ? 0.674 -8.150 1.291 1.00 89.94 120 TRP A N 1
ATOM 972 C CA . TRP A 1 120 ? -0.024 -8.048 2.558 1.00 89.94 120 TRP A CA 1
ATOM 973 C C . TRP A 1 120 ? 0.496 -9.108 3.524 1.00 89.94 120 TRP A C 1
ATOM 975 O O . TRP A 1 120 ? 0.703 -10.260 3.141 1.00 89.94 120 TRP A O 1
ATOM 985 N N . VAL A 1 121 ? 0.696 -8.718 4.779 1.00 88.69 121 VAL A N 1
ATOM 986 C CA . VAL A 1 121 ? 1.082 -9.614 5.868 1.00 88.69 121 VAL A CA 1
ATOM 987 C C . VAL A 1 121 ? 0.129 -9.450 7.046 1.00 88.69 121 VAL A C 1
ATOM 989 O O . VAL A 1 121 ? -0.296 -8.344 7.386 1.00 88.69 121 VAL A O 1
ATOM 992 N N . ARG A 1 122 ? -0.171 -10.573 7.699 1.00 86.00 122 ARG A N 1
ATOM 993 C CA . ARG A 1 122 ? -0.909 -10.641 8.961 1.00 86.00 122 ARG A CA 1
ATOM 994 C C . ARG A 1 122 ? -0.157 -11.538 9.926 1.00 86.00 122 ARG A C 1
ATOM 996 O O . ARG A 1 122 ? 0.347 -12.592 9.539 1.00 86.00 122 ARG A O 1
ATOM 1003 N N . ALA A 1 123 ? -0.122 -11.142 11.194 1.00 80.69 123 ALA A N 1
ATOM 1004 C CA . ALA A 1 123 ? 0.453 -11.965 12.248 1.00 80.69 123 ALA A CA 1
ATOM 1005 C C . ALA A 1 123 ? -0.156 -13.382 12.236 1.00 80.69 123 ALA A C 1
ATOM 1007 O O . ALA A 1 123 ? -1.375 -13.548 12.252 1.00 80.69 123 ALA A O 1
ATOM 1008 N N . GLY A 1 124 ? 0.703 -14.402 12.196 1.00 80.31 124 GLY A N 1
ATOM 1009 C CA . GLY A 1 124 ? 0.295 -15.810 12.136 1.00 80.31 124 GLY A CA 1
ATOM 1010 C C . GLY A 1 124 ? 0.077 -16.374 10.726 1.00 80.31 124 GLY A C 1
ATOM 1011 O O . GLY A 1 124 ? -0.076 -17.585 10.595 1.00 80.31 124 GLY A O 1
ATOM 1012 N N . VAL A 1 125 ? 0.118 -15.548 9.675 1.00 81.38 125 VAL A N 1
ATOM 1013 C CA . VAL A 1 125 ? 0.144 -16.008 8.277 1.00 81.38 125 VAL A CA 1
ATOM 1014 C C . VAL A 1 125 ? 1.598 -16.105 7.814 1.00 81.38 125 VAL A C 1
ATOM 1016 O O . VAL A 1 125 ? 2.390 -15.189 8.034 1.00 81.38 125 VAL A O 1
ATOM 1019 N N . PHE A 1 126 ? 1.975 -17.228 7.197 1.00 76.81 126 PHE A N 1
ATOM 1020 C CA . PHE A 1 126 ? 3.347 -17.423 6.733 1.00 76.81 126 PHE A CA 1
ATOM 1021 C C . PHE A 1 126 ? 3.619 -16.628 5.452 1.00 76.81 126 PHE A C 1
ATOM 1023 O O . PHE A 1 126 ? 3.054 -16.916 4.397 1.00 76.81 126 PHE A O 1
ATOM 1030 N N . GLY A 1 127 ? 4.546 -15.676 5.557 1.00 76.56 127 GLY A N 1
ATOM 1031 C CA . GLY A 1 127 ? 5.079 -14.904 4.438 1.00 76.56 127 GLY A CA 1
ATOM 1032 C C . GLY A 1 127 ? 4.105 -13.874 3.840 1.00 76.56 127 GLY A C 1
ATOM 1033 O O . GLY A 1 127 ? 2.904 -13.907 4.118 1.00 76.56 127 GLY A O 1
ATOM 1034 N N . PRO A 1 128 ? 4.617 -12.948 3.008 1.00 81.25 128 PRO A N 1
ATOM 1035 C CA . PRO A 1 128 ? 3.787 -11.990 2.287 1.00 81.25 128 PRO A CA 1
ATOM 1036 C C . PRO A 1 128 ? 2.831 -12.678 1.311 1.00 81.25 128 PRO A C 1
ATOM 1038 O O . PRO A 1 128 ? 3.212 -13.587 0.576 1.00 81.25 128 PRO A O 1
ATOM 1041 N N . GLN A 1 129 ? 1.588 -12.213 1.296 1.00 86.38 129 GLN A N 1
ATOM 1042 C CA . GLN A 1 129 ? 0.527 -12.650 0.396 1.00 86.38 129 GLN A CA 1
ATOM 1043 C C . GLN A 1 129 ? 0.189 -11.531 -0.595 1.00 86.38 129 GLN A C 1
ATOM 1045 O O . GLN A 1 129 ? 0.438 -10.359 -0.329 1.00 86.38 129 GLN A O 1
ATOM 1050 N N . THR A 1 130 ? -0.420 -11.849 -1.738 1.00 86.81 130 THR A N 1
ATOM 1051 C CA . THR A 1 130 ? -0.842 -10.799 -2.682 1.00 86.81 130 THR A CA 1
ATOM 1052 C C . THR A 1 130 ? -2.013 -10.003 -2.121 1.00 86.81 130 THR A C 1
ATOM 1054 O O . THR A 1 130 ? -2.889 -10.553 -1.443 1.00 86.81 130 THR A O 1
ATOM 1057 N N . LEU A 1 131 ? -2.125 -8.726 -2.479 1.00 86.25 131 LEU A N 1
ATOM 1058 C CA . LEU A 1 131 ? -3.289 -7.939 -2.081 1.00 86.25 131 LEU A CA 1
ATOM 1059 C C . LEU A 1 131 ? -4.614 -8.498 -2.655 1.00 86.25 131 LEU A C 1
ATOM 1061 O O . LEU A 1 131 ? -5.677 -8.371 -2.042 1.00 86.25 131 LEU A O 1
ATOM 1065 N N . GLY A 1 132 ? -4.554 -9.185 -3.802 1.00 84.44 132 GLY A N 1
ATOM 1066 C CA . GLY A 1 132 ? -5.692 -9.908 -4.379 1.00 84.44 132 GLY A CA 1
ATOM 1067 C C . GLY A 1 132 ? -6.212 -11.054 -3.498 1.00 84.44 132 GLY A C 1
ATOM 1068 O O . GLY A 1 132 ? -7.428 -11.250 -3.398 1.00 84.44 132 GLY A O 1
ATOM 1069 N N . SER A 1 133 ? -5.322 -11.776 -2.811 1.00 84.38 133 SER A N 1
ATOM 1070 C CA . SER A 1 133 ? -5.714 -12.824 -1.857 1.00 84.38 133 SER A CA 1
ATOM 1071 C C . SER A 1 133 ? -6.414 -12.239 -0.625 1.00 84.38 133 SER A C 1
ATOM 1073 O O . SER A 1 133 ? -7.494 -12.700 -0.261 1.00 84.38 133 SER A O 1
ATOM 1075 N N . CYS A 1 134 ? -5.888 -11.138 -0.081 1.00 84.25 134 CYS A N 1
ATOM 1076 C CA . CYS A 1 134 ? -6.481 -10.411 1.043 1.00 84.25 134 CYS A CA 1
ATOM 1077 C C . CYS A 1 134 ? -7.905 -9.922 0.714 1.00 84.25 134 CYS A C 1
ATOM 1079 O O . CYS A 1 134 ? -8.846 -10.099 1.490 1.00 84.25 134 CYS A O 1
ATOM 1081 N N . ARG A 1 135 ? -8.107 -9.390 -0.502 1.00 84.62 135 ARG A N 1
ATOM 1082 C CA . ARG A 1 135 ? -9.444 -9.029 -0.998 1.00 84.62 135 ARG A CA 1
ATOM 1083 C C . ARG A 1 135 ? -10.380 -10.237 -1.051 1.00 84.62 135 ARG A C 1
ATOM 1085 O O . ARG A 1 135 ? -11.558 -10.102 -0.721 1.00 84.62 135 ARG A O 1
ATOM 1092 N N . SER A 1 136 ? -9.891 -11.377 -1.530 1.00 85.69 136 SER A N 1
ATOM 1093 C CA . SER A 1 136 ? -10.697 -12.595 -1.662 1.00 85.69 136 SER A CA 1
ATOM 1094 C C . SER A 1 136 ? -11.152 -13.094 -0.290 1.00 85.69 136 SER A C 1
ATOM 1096 O O . SER A 1 136 ? -12.350 -13.309 -0.103 1.00 85.69 136 SER A O 1
ATOM 1098 N N . GLU A 1 137 ? -10.236 -13.128 0.683 1.00 84.25 137 GLU A N 1
ATOM 1099 C CA . GLU A 1 137 ? -10.518 -13.477 2.080 1.00 84.25 137 GLU A CA 1
ATOM 1100 C C . GLU A 1 137 ? -11.593 -12.563 2.687 1.00 84.25 137 GLU A C 1
ATOM 1102 O O . GLU A 1 137 ? -12.574 -13.034 3.264 1.00 84.25 137 GLU A O 1
ATOM 1107 N N . TYR A 1 138 ? -11.469 -11.247 2.498 1.00 83.94 138 TYR A N 1
ATOM 1108 C CA . TYR A 1 138 ? -12.466 -10.299 2.988 1.00 83.94 138 TYR A CA 1
ATOM 1109 C C . TYR A 1 138 ? -13.858 -10.570 2.414 1.00 83.94 138 TYR A C 1
ATOM 1111 O O . TYR A 1 138 ? -14.844 -10.584 3.151 1.00 83.94 138 TYR A O 1
ATOM 1119 N N . TRP A 1 139 ? -13.970 -10.814 1.106 1.00 83.38 139 TRP A N 1
ATOM 1120 C CA . TRP A 1 139 ? -15.271 -11.095 0.498 1.00 83.38 139 TRP A CA 1
ATOM 1121 C C . TRP A 1 139 ? -15.841 -12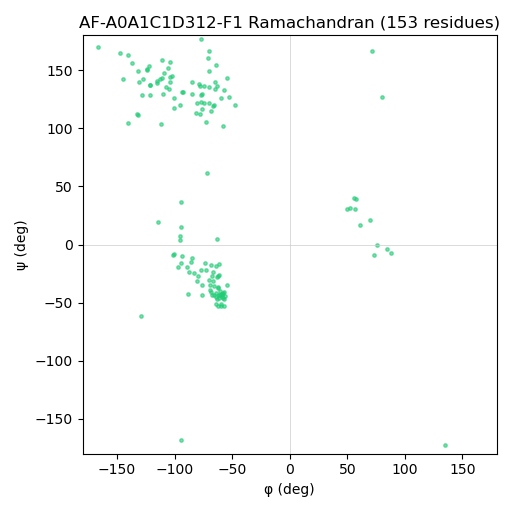.453 0.909 1.00 83.38 139 TRP A C 1
ATOM 1123 O O . TRP A 1 139 ? -17.062 -12.590 0.987 1.00 83.38 139 TRP A O 1
ATOM 1133 N N . GLU A 1 140 ? -14.999 -13.444 1.194 1.00 87.69 140 GLU A N 1
ATOM 1134 C CA . GLU A 1 140 ? -15.426 -14.713 1.791 1.00 87.69 140 GLU A CA 1
ATOM 1135 C C . GLU A 1 140 ? -16.017 -14.501 3.186 1.00 87.69 140 GLU A C 1
ATOM 1137 O O . GLU A 1 140 ? -17.134 -14.955 3.444 1.00 87.69 140 GLU A O 1
ATOM 1142 N N . GLN A 1 141 ? -15.346 -13.722 4.039 1.00 83.44 141 GLN A N 1
ATOM 1143 C CA . GLN A 1 141 ? -15.850 -13.360 5.368 1.00 83.44 141 GLN A CA 1
ATOM 1144 C C . GLN A 1 141 ? -17.159 -12.568 5.284 1.00 83.44 141 GLN A C 1
ATOM 1146 O O . GLN A 1 141 ? -18.127 -12.893 5.972 1.00 83.44 141 GLN A O 1
ATOM 1151 N N . GLN A 1 142 ? -17.238 -11.569 4.398 1.00 82.06 142 GLN A N 1
ATOM 1152 C CA . GLN A 1 142 ? -18.474 -10.813 4.182 1.00 82.06 142 GLN A CA 1
ATOM 1153 C C . GLN A 1 142 ? -19.620 -11.736 3.759 1.00 82.06 142 GLN A C 1
ATOM 1155 O O . GLN A 1 142 ? -20.711 -11.640 4.318 1.00 82.06 142 GLN A O 1
ATOM 1160 N N . ARG A 1 143 ? 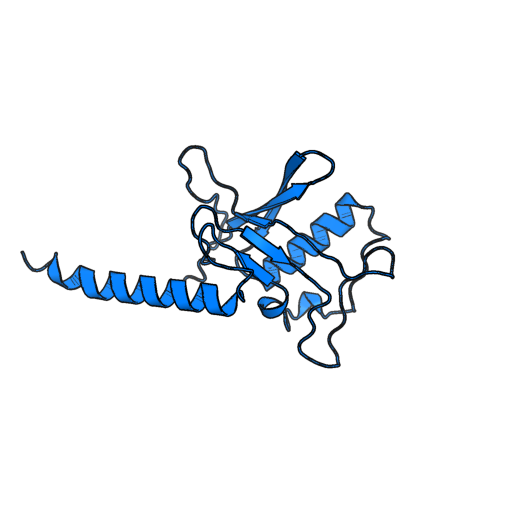-19.398 -12.660 2.814 1.00 85.12 143 ARG A N 1
ATOM 1161 C CA . ARG A 1 143 ? -20.435 -13.622 2.403 1.00 85.12 143 ARG A CA 1
ATOM 1162 C C . ARG A 1 143 ? -20.878 -14.518 3.560 1.00 85.12 143 ARG A C 1
ATOM 1164 O O . ARG A 1 143 ? -22.080 -14.706 3.729 1.00 85.12 143 ARG A O 1
ATOM 1171 N N . ALA A 1 144 ? -19.943 -15.019 4.367 1.00 83.31 144 ALA A N 1
ATOM 1172 C CA . ALA A 1 144 ? -20.257 -15.850 5.528 1.00 83.31 144 ALA A CA 1
ATOM 1173 C C . ALA A 1 144 ? -21.115 -15.097 6.563 1.00 83.31 144 ALA A C 1
ATOM 1175 O O . ALA A 1 144 ? -22.122 -15.629 7.030 1.00 83.31 144 ALA A O 1
ATOM 1176 N N . HIS A 1 145 ? -20.792 -13.833 6.857 1.00 78.94 145 HIS A N 1
ATOM 1177 C CA . HIS A 1 145 ? -21.591 -13.000 7.762 1.00 78.94 145 HIS A CA 1
ATOM 1178 C C . HIS A 1 145 ? -23.006 -12.729 7.233 1.00 78.94 145 HIS A C 1
ATOM 1180 O O . HIS A 1 145 ? -23.971 -12.824 7.992 1.00 78.94 145 HIS A O 1
ATOM 1186 N N . HIS A 1 146 ? -23.159 -12.444 5.935 1.00 75.88 146 HIS A N 1
ATOM 1187 C CA . HIS A 1 146 ? -24.482 -12.225 5.336 1.00 75.88 146 HIS A CA 1
ATOM 1188 C C . HIS A 1 146 ? -25.341 -13.498 5.309 1.00 75.88 146 HIS A C 1
ATOM 1190 O O . HIS A 1 146 ? -26.561 -13.395 5.351 1.00 75.88 146 HIS A O 1
ATOM 1196 N N . GLN A 1 147 ? -24.739 -14.693 5.269 1.00 72.19 147 GLN A N 1
ATOM 1197 C CA . GLN A 1 147 ? -25.482 -15.958 5.347 1.00 72.19 147 GLN A CA 1
ATOM 1198 C C . GLN A 1 147 ? -25.933 -16.314 6.772 1.00 72.19 147 GLN A C 1
ATOM 1200 O O . GLN A 1 147 ? -26.891 -17.066 6.925 1.00 72.19 147 GLN A O 1
ATOM 1205 N N . GLN A 1 148 ? -25.292 -15.769 7.812 1.00 64.94 148 GLN A N 1
ATOM 1206 C CA . GLN A 1 148 ? -25.662 -16.025 9.212 1.00 64.94 148 GLN A CA 1
ATOM 1207 C C . GLN A 1 148 ? -26.745 -15.070 9.746 1.00 64.94 148 GLN A C 1
ATOM 1209 O O . GLN A 1 148 ? -27.479 -15.427 10.664 1.00 64.94 148 GLN A O 1
ATOM 1214 N N . GLN A 1 149 ? -26.896 -13.875 9.166 1.00 58.78 149 GLN A N 1
ATOM 1215 C CA . GLN A 1 149 ? -27.894 -12.892 9.617 1.00 58.78 149 GLN A CA 1
ATOM 1216 C C . GLN A 1 149 ? -29.376 -13.284 9.408 1.00 58.78 149 GLN A C 1
ATOM 1218 O O . GLN A 1 149 ? -30.184 -12.929 10.268 1.00 58.78 149 GLN A O 1
ATOM 1223 N N . PRO A 1 150 ? -29.785 -14.051 8.373 1.00 54.28 150 PRO A N 1
ATOM 1224 C CA . PRO A 1 150 ? -31.186 -14.440 8.203 1.00 54.28 150 PRO A CA 1
ATOM 1225 C C . PRO A 1 150 ? -31.740 -15.339 9.319 1.00 54.28 150 PRO A C 1
ATOM 1227 O O . PRO A 1 150 ? -32.956 -15.421 9.459 1.00 54.28 150 PRO A O 1
ATOM 1230 N N . GLN A 1 151 ? -30.898 -15.999 10.128 1.00 51.06 151 GLN A N 1
ATOM 1231 C CA . GLN A 1 151 ? -31.376 -16.870 11.214 1.00 51.06 151 GLN A CA 1
ATOM 1232 C C . GLN A 1 151 ? -31.664 -16.144 12.536 1.00 51.06 151 GLN A C 1
ATOM 1234 O O . GLN A 1 151 ? -32.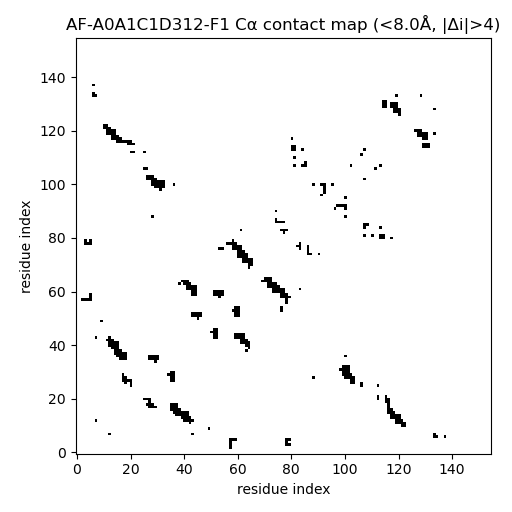365 -16.706 13.371 1.00 51.06 151 GLN A O 1
ATOM 1239 N N . GLN A 1 152 ? -31.202 -14.903 12.735 1.00 49.69 152 GLN A N 1
ATOM 1240 C CA . GLN A 1 152 ? -31.517 -14.140 13.957 1.00 49.69 152 GLN A CA 1
ATOM 1241 C C . GLN A 1 152 ? -32.738 -13.218 13.828 1.00 49.69 152 GLN A C 1
ATOM 1243 O O . GLN A 1 152 ? -33.207 -12.715 14.839 1.00 49.69 152 GLN A O 1
ATOM 1248 N N . GLN A 1 153 ? -33.288 -13.014 12.626 1.00 49.22 153 GLN A N 1
ATOM 1249 C CA . GLN A 1 153 ? -34.539 -12.257 12.439 1.00 49.22 153 GLN A CA 1
ATOM 1250 C C . GLN A 1 153 ? -35.802 -13.136 12.369 1.00 49.22 153 GLN A C 1
ATOM 1252 O O . GLN A 1 153 ? -36.881 -12.623 12.083 1.00 49.22 153 GLN A O 1
ATOM 1257 N N . GLN A 1 154 ? -35.693 -14.444 12.628 1.00 46.66 154 GLN A N 1
ATOM 1258 C CA . GLN A 1 154 ? -36.846 -15.356 12.706 1.00 46.66 154 GLN A CA 1
ATOM 1259 C C . GLN A 1 154 ? -37.091 -15.952 14.106 1.00 46.66 154 GLN A C 1
ATOM 1261 O O . GLN A 1 154 ? -37.807 -16.945 14.226 1.00 46.66 154 GLN A O 1
ATOM 1266 N N . GLN A 1 155 ? -36.557 -15.338 15.165 1.00 41.81 155 GLN A N 1
ATOM 1267 C CA . GLN A 1 155 ? -37.032 -15.548 16.541 1.00 41.81 155 GLN A CA 1
ATOM 1268 C C . GLN A 1 155 ? -37.521 -14.228 17.122 1.00 41.81 155 GLN A C 1
ATOM 1270 O O . GLN A 1 155 ? -38.494 -14.280 17.904 1.00 41.81 155 GLN A O 1
#

Secondary structure (DSSP, 8-state):
-------PPTT-EEEEETT--SSTT----EETTTEE-EEEEEEE-B-TTSPBPB-GGGPEEEEEEETTTTEEEEEEEESSHHHHHHHHHHHHHHHS-TTSEEPPTTHHHHTTTTTTTEEEE-TTS-S-EEHHHHHHHHHHHHHHHHHHGGGTS--